Protein AF-A0A368E1E8-F1 (afdb_monomer_lite)

Foldseek 3Di:
DDDPADDDDDPDPFDLADPPCPDDPDCVPVSVVCVCVGPLQVVQCRDPVRVPDDDDDDQVVDPCSVVVRVSND

Sequence (73 aa):
MTPKGKMIIIGGGVDKGSFTEQEFTDQVENNLNFFEKGILRRLLDESALGPNSRIEIVPTASKIPKIVGDEYA

Radius of gyration: 14.79 Å; chains: 1; bounding box: 38×38×31 Å

pLDDT: mean 78.91, std 17.14, range [41.91, 96.5]

Secondary structure (DSSP, 8-state):
----S------S------TT-TT-TT-HHHHHHHHHTSHHHHHHHHSTTGGGS------TTSSSHHHHHHTT-

Structure (mmCIF, N/CA/C/O backbone):
data_AF-A0A368E1E8-F1
#
_entry.id   AF-A0A368E1E8-F1
#
loop_
_atom_site.group_PDB
_atom_site.id
_atom_site.type_symbol
_atom_site.label_atom_id
_atom_site.label_alt_id
_atom_site.label_comp_id
_atom_site.label_asym_id
_atom_site.label_entity_id
_atom_site.label_seq_id
_atom_site.pdbx_PDB_ins_code
_atom_site.Cartn_x
_atom_site.Cartn_y
_atom_site.Cartn_z
_atom_site.occupancy
_atom_site.B_iso_or_equiv
_atom_site.auth_seq_id
_atom_site.auth_comp_id
_atom_site.auth_asym_id
_atom_site.auth_atom_id
_atom_site.pdbx_PDB_model_num
ATOM 1 N N . MET A 1 1 ? -16.974 21.072 7.486 1.00 82.25 1 MET A N 1
ATOM 2 C CA . MET A 1 1 ? -17.037 19.709 6.915 1.00 82.25 1 MET A CA 1
ATOM 3 C C . MET A 1 1 ? -15.907 18.912 7.554 1.00 82.25 1 MET A C 1
ATOM 5 O O . MET A 1 1 ? -14.790 19.410 7.545 1.00 82.25 1 MET A O 1
ATOM 9 N N . THR A 1 2 ? -16.183 17.766 8.181 1.00 92.19 2 THR A N 1
ATOM 10 C CA . THR A 1 2 ? -15.157 16.982 8.899 1.00 92.19 2 THR A CA 1
ATOM 11 C C . THR A 1 2 ? -14.673 15.834 8.011 1.00 92.19 2 THR A C 1
ATOM 13 O O . THR A 1 2 ? -15.530 15.092 7.518 1.00 92.19 2 THR A O 1
ATOM 16 N N . PRO A 1 3 ? -13.354 15.663 7.793 1.00 92.12 3 PRO A N 1
ATOM 17 C CA . PRO A 1 3 ? -12.824 14.539 7.025 1.00 92.12 3 PRO A CA 1
ATOM 18 C C . PRO A 1 3 ? -13.302 13.197 7.588 1.00 92.12 3 PRO A C 1
ATOM 20 O O . PRO A 1 3 ? -13.321 12.996 8.801 1.00 92.12 3 PRO A O 1
ATOM 23 N N . LYS A 1 4 ? -13.707 12.283 6.701 1.00 91.25 4 LYS A N 1
ATOM 24 C CA . LYS A 1 4 ? -14.194 10.941 7.067 1.00 91.25 4 LYS A CA 1
ATOM 25 C C . LYS A 1 4 ? -13.101 9.869 7.058 1.00 91.25 4 LYS A C 1
ATOM 27 O O . LYS A 1 4 ? -13.371 8.740 7.446 1.00 91.25 4 LYS A O 1
ATOM 32 N N . GLY A 1 5 ? -11.891 10.213 6.626 1.00 91.31 5 GLY A N 1
ATOM 33 C CA . GLY A 1 5 ? -10.777 9.280 6.499 1.00 91.31 5 GLY A CA 1
ATOM 34 C C . GLY A 1 5 ? -9.429 9.991 6.467 1.00 91.31 5 GLY A C 1
ATOM 35 O O . GLY A 1 5 ? -9.357 11.218 6.580 1.00 91.31 5 GLY A O 1
ATOM 36 N N . LYS A 1 6 ? -8.367 9.197 6.319 1.00 91.56 6 LYS A N 1
ATOM 37 C CA . LYS A 1 6 ? -6.982 9.664 6.225 1.00 91.56 6 LYS A CA 1
ATOM 38 C C . LYS A 1 6 ? -6.539 9.660 4.763 1.00 91.56 6 LYS A C 1
ATOM 40 O O . LYS A 1 6 ? -6.820 8.716 4.033 1.00 91.56 6 LYS A O 1
ATOM 45 N N . MET A 1 7 ? -5.844 10.714 4.349 1.00 92.81 7 MET A N 1
ATOM 46 C CA . MET A 1 7 ? -5.168 10.775 3.054 1.00 92.81 7 MET A CA 1
ATOM 47 C C . MET A 1 7 ? -3.690 10.460 3.271 1.00 92.81 7 MET A C 1
ATOM 49 O O . MET A 1 7 ? -3.033 11.122 4.071 1.00 92.81 7 MET A O 1
ATOM 53 N N . ILE A 1 8 ? -3.180 9.455 2.563 1.00 91.50 8 ILE A N 1
ATOM 54 C CA . ILE A 1 8 ? -1.774 9.044 2.613 1.00 91.50 8 ILE A CA 1
ATOM 55 C C . ILE A 1 8 ? -1.166 9.347 1.242 1.00 91.50 8 ILE A C 1
ATOM 57 O O . ILE A 1 8 ? -1.626 8.822 0.232 1.00 91.50 8 ILE A O 1
ATOM 61 N N . ILE A 1 9 ? -0.157 10.219 1.2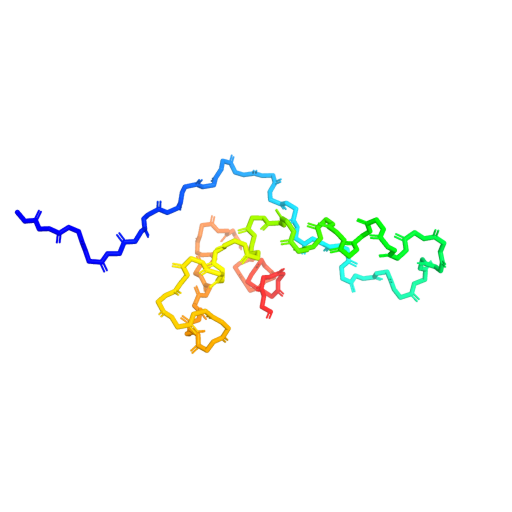03 1.00 92.88 9 ILE A N 1
ATOM 62 C CA . ILE A 1 9 ? 0.573 10.579 -0.021 1.00 92.88 9 ILE A CA 1
ATOM 63 C C . ILE A 1 9 ? 1.920 9.861 0.010 1.00 92.88 9 ILE A C 1
ATOM 65 O O . ILE A 1 9 ? 2.640 9.955 1.003 1.00 92.88 9 ILE A O 1
ATOM 69 N N . ILE A 1 10 ? 2.268 9.166 -1.072 1.00 89.56 10 ILE A N 1
ATOM 70 C CA . ILE A 1 10 ? 3.526 8.425 -1.196 1.00 89.56 10 ILE A CA 1
ATOM 71 C C . ILE A 1 10 ? 4.324 9.002 -2.368 1.00 89.56 10 ILE A C 1
ATOM 73 O O . ILE A 1 10 ? 3.808 9.111 -3.477 1.00 89.56 10 ILE A O 1
ATOM 77 N N . GLY A 1 11 ? 5.581 9.382 -2.125 1.00 89.62 11 GLY A N 1
ATOM 78 C CA . GLY A 1 11 ? 6.432 10.096 -3.089 1.00 89.62 11 GLY A CA 1
ATOM 79 C C . GLY A 1 11 ? 7.061 9.246 -4.203 1.00 89.62 11 GLY A C 1
ATOM 80 O O . GLY A 1 11 ? 7.842 9.776 -4.985 1.00 89.62 11 GLY A O 1
ATOM 81 N N . GLY A 1 12 ? 6.744 7.951 -4.286 1.00 84.31 12 GLY A N 1
ATOM 82 C CA . GLY A 1 12 ? 7.402 6.994 -5.185 1.00 84.31 12 GLY A CA 1
ATOM 83 C C . GLY A 1 12 ? 8.564 6.249 -4.518 1.00 84.31 12 GLY A C 1
ATOM 84 O O . GLY A 1 12 ? 8.833 6.451 -3.337 1.00 84.31 12 GLY A O 1
ATOM 85 N N . GLY A 1 13 ? 9.212 5.338 -5.257 1.00 80.06 13 GLY A N 1
ATOM 86 C CA . GLY A 1 13 ? 10.282 4.487 -4.710 1.00 80.06 13 GLY A CA 1
ATOM 87 C C . GLY A 1 13 ? 9.805 3.576 -3.575 1.00 80.06 13 GLY A C 1
ATOM 88 O O . GLY A 1 13 ? 10.532 3.355 -2.613 1.00 80.06 13 GLY A O 1
ATOM 89 N N . VAL A 1 14 ? 8.550 3.123 -3.654 1.00 80.69 14 VAL A N 1
ATOM 90 C CA . VAL A 1 14 ? 7.923 2.306 -2.613 1.00 80.69 14 VAL A CA 1
ATOM 91 C C . VAL A 1 14 ? 8.626 0.967 -2.531 1.00 80.69 14 VAL A C 1
ATOM 93 O O . VAL A 1 14 ? 8.604 0.209 -3.499 1.00 80.69 14 VAL A O 1
ATOM 96 N N . ASP A 1 15 ? 9.199 0.678 -1.369 1.00 72.88 15 ASP A N 1
ATOM 97 C CA . ASP A 1 15 ? 9.652 -0.668 -1.067 1.00 72.88 15 ASP A CA 1
ATOM 98 C C . ASP A 1 15 ? 8.432 -1.560 -0.823 1.00 72.88 15 ASP A C 1
ATOM 100 O O . ASP A 1 15 ? 7.600 -1.289 0.052 1.00 72.88 15 ASP A O 1
ATOM 104 N N . LYS A 1 16 ? 8.302 -2.587 -1.660 1.00 68.69 16 LYS A N 1
ATOM 105 C CA . LYS A 1 16 ? 7.199 -3.547 -1.625 1.00 68.69 16 LYS A CA 1
ATOM 106 C C . LYS A 1 16 ? 7.573 -4.818 -0.864 1.00 68.69 16 LYS A C 1
ATOM 108 O O . LYS A 1 16 ? 6.712 -5.664 -0.691 1.00 68.69 16 LYS A O 1
ATOM 113 N N . GLY A 1 17 ? 8.810 -4.936 -0.378 1.00 61.47 17 GLY A N 1
ATOM 114 C CA . GLY A 1 17 ? 9.365 -6.166 0.172 1.00 61.47 17 GLY A CA 1
ATOM 115 C C . GLY A 1 17 ? 9.791 -7.146 -0.926 1.00 61.47 17 GLY A C 1
ATOM 116 O O . GLY A 1 17 ? 9.145 -7.278 -1.966 1.00 61.47 17 GLY A O 1
ATOM 117 N N . SER A 1 18 ? 10.894 -7.856 -0.694 1.00 55.06 18 SER A N 1
ATOM 118 C CA . SER A 1 18 ? 11.400 -8.908 -1.582 1.00 55.06 18 SER A CA 1
ATOM 119 C C . SER A 1 18 ? 10.569 -10.187 -1.431 1.00 55.06 18 SER A C 1
ATOM 121 O O . SER A 1 18 ? 10.981 -11.134 -0.770 1.00 55.06 18 SER A O 1
ATOM 123 N N . PHE A 1 19 ? 9.378 -10.246 -2.030 1.00 52.38 19 PHE A N 1
ATOM 124 C CA . PHE A 1 19 ? 8.540 -11.456 -1.980 1.00 52.38 19 PHE A CA 1
ATOM 125 C C . PHE A 1 19 ? 9.090 -12.632 -2.811 1.00 52.38 19 PHE A C 1
ATOM 127 O O . PHE A 1 19 ? 8.596 -13.752 -2.693 1.00 52.38 19 PHE A O 1
ATOM 134 N N . THR A 1 20 ? 10.114 -12.409 -3.641 1.00 41.91 20 THR A N 1
ATOM 135 C CA . THR A 1 20 ? 10.685 -13.424 -4.545 1.00 41.91 20 THR A CA 1
ATOM 136 C C . THR A 1 20 ? 11.900 -14.165 -3.995 1.00 41.91 20 THR A C 1
ATOM 138 O O . THR A 1 20 ? 12.422 -15.048 -4.669 1.00 41.91 20 THR A O 1
ATOM 141 N N . GLU A 1 21 ? 12.360 -13.860 -2.787 1.00 43.06 21 GLU A N 1
ATOM 142 C CA . GLU A 1 21 ? 13.530 -14.516 -2.207 1.00 43.06 21 GLU A CA 1
ATOM 143 C C . GLU A 1 21 ? 13.110 -15.604 -1.211 1.00 43.06 21 GLU A C 1
ATOM 145 O O . GLU A 1 21 ? 13.151 -15.434 0.003 1.00 43.06 21 GLU A O 1
ATOM 150 N N . GLN A 1 22 ? 12.742 -16.774 -1.741 1.00 44.75 22 GLN A N 1
ATOM 151 C CA . GLN A 1 22 ? 12.656 -18.019 -0.961 1.00 44.75 22 GLN A CA 1
ATOM 152 C C . GLN A 1 22 ? 14.036 -18.517 -0.457 1.00 44.75 22 GLN A C 1
ATOM 154 O O . GLN A 1 22 ? 14.100 -19.584 0.146 1.00 44.75 22 GLN A O 1
ATOM 159 N N . GLU A 1 23 ? 15.130 -17.761 -0.644 1.00 46.16 23 GLU A N 1
ATOM 160 C CA . GLU A 1 23 ? 16.502 -18.178 -0.300 1.00 46.16 23 GLU A CA 1
ATOM 161 C C . GLU A 1 23 ? 17.339 -17.133 0.472 1.00 46.16 23 GLU A C 1
ATOM 163 O O . GLU A 1 23 ? 18.508 -16.927 0.165 1.00 46.16 23 GLU A O 1
ATOM 168 N N . PHE A 1 24 ? 16.809 -16.479 1.510 1.00 47.69 24 PHE A N 1
ATOM 169 C CA . PHE A 1 24 ? 17.667 -15.696 2.422 1.00 47.69 24 PHE A CA 1
ATOM 170 C C . PHE A 1 24 ? 17.508 -16.142 3.874 1.00 47.69 24 PHE A C 1
ATOM 172 O O . PHE A 1 24 ? 16.816 -15.532 4.686 1.00 47.69 24 PHE A O 1
ATOM 179 N N . THR A 1 25 ? 18.195 -17.237 4.196 1.00 50.69 25 THR A N 1
ATOM 180 C CA . THR A 1 25 ? 18.260 -17.864 5.523 1.00 50.69 25 THR A CA 1
ATOM 181 C C . THR A 1 25 ? 19.001 -17.052 6.594 1.00 50.69 25 THR A C 1
ATOM 183 O O . THR A 1 25 ? 18.904 -17.414 7.761 1.00 50.69 25 THR A O 1
ATOM 186 N N . ASP A 1 26 ? 19.655 -15.929 6.265 1.00 53.44 26 ASP A N 1
ATOM 187 C CA . ASP A 1 26 ? 20.586 -15.273 7.206 1.00 53.44 26 ASP A CA 1
ATOM 188 C C . ASP A 1 26 ? 20.142 -13.890 7.741 1.00 53.44 26 ASP A C 1
ATOM 190 O O . ASP A 1 26 ? 20.781 -13.357 8.647 1.00 53.44 26 ASP A O 1
ATOM 194 N N . GLN A 1 27 ? 19.052 -13.282 7.237 1.00 54.78 27 GLN A N 1
ATOM 195 C CA . GLN A 1 27 ? 18.613 -11.923 7.650 1.00 54.78 27 GLN A CA 1
ATOM 196 C C . GLN A 1 27 ? 17.100 -11.767 7.903 1.00 54.78 27 GLN A C 1
ATOM 198 O O . GLN A 1 27 ? 16.570 -10.653 7.915 1.00 54.78 27 GLN A O 1
ATOM 203 N N . VAL A 1 28 ? 16.399 -12.874 8.157 1.00 54.81 28 VAL A N 1
ATOM 204 C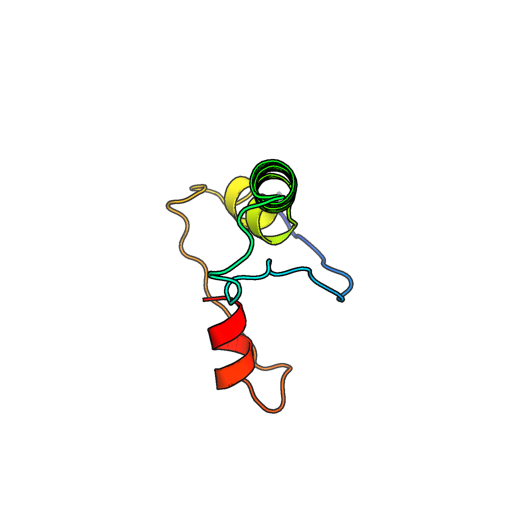 CA . VAL A 1 28 ? 14.934 -12.920 8.331 1.00 54.81 28 VAL A CA 1
ATOM 205 C C . VAL A 1 28 ? 14.421 -11.919 9.383 1.00 54.81 28 VAL A C 1
ATOM 207 O O . VAL A 1 28 ? 13.422 -11.246 9.143 1.00 54.81 28 VAL A O 1
ATOM 210 N N . GLU A 1 29 ? 15.119 -11.735 10.509 1.00 56.22 29 GLU A N 1
ATOM 211 C CA . GLU A 1 29 ? 14.698 -10.808 11.580 1.00 56.22 29 GLU A CA 1
ATOM 212 C C . GLU A 1 29 ? 14.756 -9.321 11.182 1.00 56.22 29 GLU A C 1
ATOM 214 O O . GLU A 1 29 ? 13.898 -8.527 11.584 1.00 56.22 29 GLU A O 1
ATOM 219 N N . ASN A 1 30 ? 15.739 -8.927 10.368 1.00 54.75 30 ASN A N 1
ATOM 220 C CA . ASN A 1 30 ? 15.849 -7.552 9.870 1.00 54.75 30 ASN A CA 1
ATOM 221 C C . ASN A 1 30 ? 14.786 -7.271 8.799 1.00 54.75 30 ASN A C 1
ATOM 223 O O . ASN A 1 30 ? 14.183 -6.196 8.796 1.00 54.75 30 ASN A O 1
ATOM 227 N N . ASN A 1 31 ? 14.493 -8.264 7.955 1.00 54.81 31 ASN A N 1
ATOM 228 C CA . ASN A 1 31 ? 13.465 -8.177 6.918 1.00 54.81 3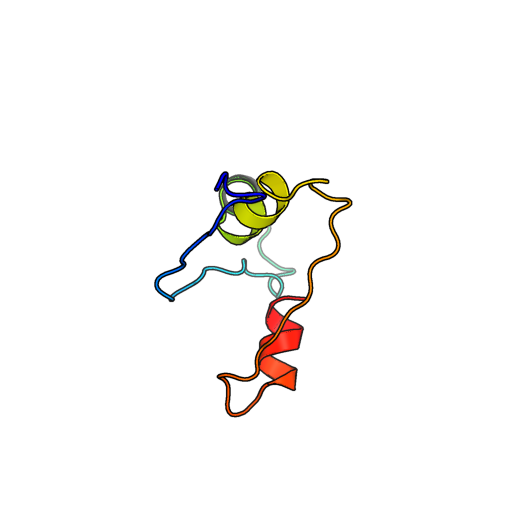1 ASN A CA 1
ATOM 229 C C . ASN A 1 31 ? 12.043 -8.148 7.511 1.00 54.81 31 ASN A C 1
ATOM 231 O O . ASN A 1 31 ? 11.197 -7.392 7.034 1.00 54.81 31 ASN A O 1
ATOM 235 N N . LEU A 1 32 ? 11.788 -8.890 8.596 1.00 56.19 32 LEU A N 1
ATOM 236 C CA . LEU A 1 32 ? 10.519 -8.855 9.338 1.00 56.19 32 LEU A CA 1
ATOM 237 C C . LEU A 1 32 ? 10.241 -7.469 9.938 1.00 56.19 32 LEU A C 1
ATOM 239 O O . LEU A 1 32 ? 9.163 -6.912 9.740 1.00 56.19 32 LEU A O 1
ATOM 243 N N . ASN A 1 33 ? 11.232 -6.872 10.608 1.00 54.22 33 ASN A N 1
ATOM 244 C CA . ASN A 1 33 ? 11.113 -5.521 11.166 1.00 54.22 33 ASN A CA 1
ATOM 245 C C . ASN A 1 33 ? 10.884 -4.453 10.090 1.00 54.22 33 ASN A C 1
ATOM 247 O O . ASN A 1 33 ? 10.192 -3.463 10.331 1.00 54.22 33 ASN A O 1
ATOM 251 N N . PHE A 1 34 ? 11.492 -4.630 8.918 1.00 56.03 34 PHE A N 1
ATOM 252 C CA . PHE A 1 34 ? 11.302 -3.742 7.781 1.00 56.03 34 PHE A CA 1
ATOM 253 C C . PHE A 1 34 ? 9.885 -3.861 7.202 1.00 56.03 34 PHE A C 1
ATOM 255 O O . PHE A 1 34 ? 9.230 -2.847 6.964 1.00 56.03 34 PHE A O 1
ATOM 262 N N . PHE A 1 35 ? 9.372 -5.085 7.068 1.00 60.06 35 PHE A N 1
ATOM 263 C CA . PHE A 1 35 ? 8.012 -5.350 6.602 1.00 60.06 35 PHE A CA 1
ATOM 264 C C . PHE A 1 35 ? 6.947 -4.784 7.552 1.00 60.06 35 PHE A C 1
ATOM 266 O O . PHE A 1 35 ? 6.028 -4.091 7.113 1.00 60.06 35 PHE A O 1
ATOM 273 N N . GLU A 1 36 ? 7.106 -4.988 8.864 1.00 62.03 36 GLU A N 1
ATOM 274 C CA . GLU A 1 36 ? 6.195 -4.436 9.876 1.00 62.03 36 GLU A CA 1
ATOM 275 C C . GLU A 1 36 ? 6.218 -2.899 9.943 1.00 62.03 36 GLU A C 1
ATOM 277 O O . GLU A 1 36 ? 5.260 -2.284 10.410 1.00 62.03 36 GLU A O 1
ATOM 282 N N . LYS A 1 37 ? 7.281 -2.257 9.443 1.00 66.06 37 LYS A N 1
ATOM 283 C CA . LYS A 1 37 ? 7.437 -0.791 9.423 1.00 66.06 37 LYS A CA 1
ATOM 284 C C . LYS A 1 37 ? 7.247 -0.168 8.035 1.00 66.06 37 LYS A C 1
ATOM 286 O O . LYS A 1 37 ? 7.373 1.051 7.896 1.00 66.06 37 LYS A O 1
ATOM 291 N N . GLY A 1 38 ? 6.942 -0.971 7.016 1.00 78.94 38 GLY A N 1
ATOM 292 C CA . GLY A 1 38 ? 6.808 -0.527 5.631 1.00 78.94 38 GLY A CA 1
ATOM 293 C C . GLY A 1 38 ? 5.592 0.374 5.391 1.00 78.94 38 GLY A C 1
ATOM 294 O O . GLY A 1 38 ? 4.583 0.315 6.097 1.00 78.94 38 GLY A O 1
ATOM 295 N N . ILE A 1 39 ? 5.649 1.205 4.344 1.00 86.69 39 ILE A N 1
ATOM 296 C CA . ILE A 1 39 ? 4.556 2.139 4.016 1.00 86.69 39 ILE A CA 1
ATOM 297 C C . ILE A 1 39 ? 3.252 1.417 3.641 1.00 86.69 39 ILE A C 1
ATOM 299 O O . ILE A 1 39 ? 2.171 1.896 3.979 1.00 86.69 39 ILE A O 1
ATOM 303 N N . LEU A 1 40 ? 3.346 0.245 3.002 1.00 86.12 40 LEU A N 1
ATOM 304 C CA . LEU A 1 40 ? 2.183 -0.586 2.677 1.00 86.12 40 LEU A CA 1
ATOM 305 C C . LEU A 1 40 ? 1.540 -1.166 3.942 1.00 86.12 40 LEU A C 1
ATOM 307 O O . LEU A 1 40 ? 0.317 -1.145 4.074 1.00 86.12 40 LEU A O 1
ATOM 311 N N . ARG A 1 41 ? 2.356 -1.596 4.916 1.00 86.81 41 ARG A N 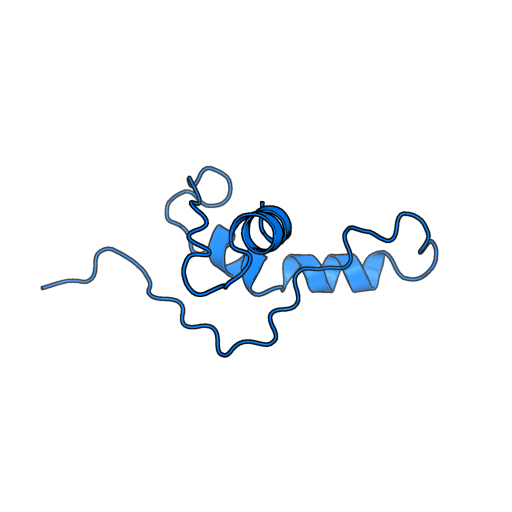1
ATOM 312 C CA . ARG A 1 41 ? 1.857 -2.057 6.214 1.00 86.81 41 ARG A CA 1
ATOM 313 C C . ARG A 1 41 ? 1.137 -0.937 6.958 1.00 86.81 41 ARG A C 1
ATOM 315 O O . ARG A 1 41 ? 0.022 -1.132 7.433 1.00 86.81 41 ARG A O 1
ATOM 322 N N . ARG A 1 42 ? 1.717 0.266 6.959 1.00 88.56 42 ARG A N 1
ATOM 323 C CA . ARG A 1 42 ? 1.076 1.447 7.539 1.00 88.56 42 ARG A CA 1
ATOM 324 C C . ARG A 1 42 ? -0.259 1.776 6.868 1.00 88.56 42 ARG A C 1
ATOM 326 O O . ARG A 1 42 ? -1.195 2.136 7.568 1.00 88.56 42 ARG A O 1
ATOM 333 N N . LEU A 1 43 ? -0.385 1.645 5.545 1.00 90.38 43 LEU A N 1
ATOM 334 C CA . LEU A 1 43 ? -1.668 1.847 4.858 1.00 90.38 43 LEU A CA 1
ATOM 335 C C . LEU A 1 43 ? -2.743 0.893 5.394 1.00 90.38 43 LEU A C 1
ATOM 337 O O . LEU A 1 43 ? -3.869 1.326 5.645 1.00 90.38 43 LEU A O 1
ATOM 341 N N . LEU A 1 44 ? -2.390 -0.375 5.619 1.00 89.25 44 LEU A N 1
ATOM 342 C CA . LEU A 1 44 ? -3.294 -1.359 6.207 1.00 89.25 44 LEU A CA 1
ATOM 343 C C . LEU A 1 44 ? -3.672 -0.992 7.648 1.00 89.25 44 LEU A C 1
ATOM 345 O O . LEU A 1 44 ? -4.856 -0.963 7.968 1.00 89.25 44 LEU A O 1
ATOM 349 N N . ASP A 1 45 ? -2.697 -0.661 8.495 1.00 91.19 45 ASP A N 1
ATOM 350 C CA . ASP A 1 45 ? -2.934 -0.327 9.908 1.00 91.19 45 ASP A CA 1
ATOM 351 C C . ASP A 1 45 ? -3.748 0.969 10.090 1.00 91.19 45 ASP A C 1
ATOM 353 O O . ASP A 1 45 ? -4.537 1.094 11.024 1.00 91.19 45 ASP A O 1
ATOM 357 N N . GLU A 1 46 ? -3.591 1.934 9.181 1.00 92.12 46 GLU A N 1
ATOM 358 C CA . GLU A 1 46 ? -4.328 3.205 9.184 1.00 92.12 46 GLU A CA 1
ATOM 359 C C . GLU A 1 46 ? -5.734 3.083 8.563 1.00 92.12 46 GLU A C 1
ATOM 361 O O . GLU A 1 46 ? -6.535 4.021 8.652 1.00 92.12 46 GLU A O 1
ATOM 366 N N . SER A 1 47 ? -6.040 1.950 7.920 1.00 93.06 47 SER A N 1
ATOM 367 C CA . SER A 1 47 ? -7.344 1.690 7.309 1.00 93.06 47 SER A CA 1
ATOM 368 C C . SER A 1 47 ? -8.415 1.406 8.363 1.00 93.06 47 SER A C 1
ATOM 370 O O . SER A 1 47 ? -8.147 0.854 9.427 1.00 93.06 47 SER A O 1
ATOM 372 N N . ALA A 1 48 ? -9.668 1.754 8.058 1.00 91.81 48 ALA A N 1
ATOM 373 C CA . ALA A 1 48 ? -10.763 1.755 9.033 1.00 91.81 48 ALA A CA 1
ATOM 374 C C . ALA A 1 48 ? -11.007 0.404 9.734 1.00 91.81 48 ALA A C 1
ATOM 376 O O . ALA A 1 48 ? -11.469 0.391 10.872 1.00 91.81 48 ALA A O 1
ATOM 377 N N . LEU A 1 49 ? -10.711 -0.716 9.065 1.00 94.62 49 LEU A N 1
ATOM 378 C CA . LEU A 1 49 ? -10.882 -2.071 9.597 1.00 94.62 49 LEU A CA 1
ATOM 379 C C . LEU A 1 49 ? -9.548 -2.825 9.724 1.00 94.62 49 LEU A C 1
ATOM 381 O O . LEU A 1 49 ? -9.546 -4.048 9.891 1.00 94.62 49 LEU A O 1
ATOM 385 N N . GLY A 1 50 ? -8.413 -2.125 9.616 1.00 91.25 50 GLY A N 1
ATOM 386 C CA . GLY A 1 50 ? -7.091 -2.744 9.654 1.00 91.25 50 GLY A CA 1
ATOM 387 C C . GLY A 1 50 ? -6.953 -3.857 8.598 1.00 91.25 50 GLY A C 1
ATOM 388 O O . GLY A 1 50 ? -7.389 -3.657 7.460 1.00 91.25 50 GLY A O 1
ATOM 389 N N . PRO A 1 51 ? -6.463 -5.056 8.977 1.00 88.31 51 PRO A N 1
ATOM 390 C CA . PRO A 1 51 ? -6.373 -6.244 8.116 1.00 88.31 51 PRO A CA 1
ATOM 391 C C . PRO A 1 51 ? -7.681 -6.697 7.454 1.00 88.31 51 PRO A C 1
ATOM 393 O O . PRO A 1 51 ? -7.642 -7.370 6.431 1.00 88.31 51 PRO A O 1
ATOM 396 N N . ASN A 1 52 ? -8.837 -6.332 8.016 1.00 93.44 52 ASN A N 1
ATOM 397 C CA . ASN A 1 52 ? -10.148 -6.675 7.454 1.00 93.44 52 ASN A CA 1
ATOM 398 C C . ASN A 1 52 ? -10.653 -5.622 6.455 1.00 93.44 52 ASN A C 1
ATOM 400 O O . ASN A 1 52 ? -11.784 -5.705 5.973 1.00 93.44 52 ASN A O 1
ATOM 404 N N . SER A 1 53 ? -9.852 -4.593 6.176 1.00 93.44 53 SER A N 1
ATOM 405 C CA . SER A 1 53 ? -10.191 -3.573 5.190 1.00 93.44 53 SER A CA 1
ATOM 406 C C . SER A 1 53 ? -10.098 -4.152 3.787 1.00 93.44 53 SER A C 1
ATOM 408 O O . SER A 1 53 ? -9.166 -4.876 3.449 1.00 93.44 53 SER A O 1
ATOM 410 N N . ARG A 1 54 ? -11.044 -3.774 2.931 1.00 92.88 54 ARG A N 1
ATOM 411 C CA . ARG A 1 54 ? -10.955 -4.057 1.502 1.00 92.88 54 ARG A CA 1
ATOM 412 C C . ARG A 1 54 ? -10.030 -3.038 0.846 1.00 92.88 54 ARG A C 1
ATOM 414 O O . ARG A 1 54 ? -10.324 -1.845 0.878 1.00 92.88 54 ARG A O 1
ATOM 421 N N . ILE A 1 55 ? -8.954 -3.517 0.232 1.00 90.94 55 ILE A N 1
ATOM 422 C CA . ILE A 1 55 ? -8.019 -2.699 -0.541 1.00 90.94 55 ILE A CA 1
ATOM 423 C C . ILE A 1 55 ? -8.264 -2.961 -2.027 1.00 90.94 55 ILE A C 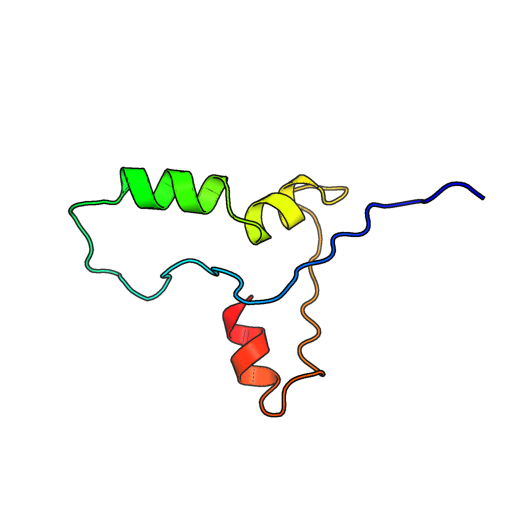1
ATOM 425 O O . ILE A 1 55 ? -8.351 -4.107 -2.460 1.00 90.94 55 ILE A O 1
ATOM 429 N N . GLU A 1 56 ? -8.402 -1.889 -2.803 1.00 93.12 56 GLU A N 1
ATOM 430 C CA . GLU A 1 56 ? -8.446 -1.942 -4.263 1.00 93.12 56 GLU A CA 1
ATOM 431 C C . GLU A 1 56 ? -7.184 -1.294 -4.828 1.00 93.12 56 GLU A C 1
ATOM 433 O O . GLU A 1 56 ? -6.802 -0.196 -4.420 1.00 93.12 56 GLU A O 1
ATOM 438 N N . ILE A 1 57 ? -6.560 -1.956 -5.797 1.00 92.12 57 ILE A N 1
ATOM 439 C CA . ILE A 1 57 ? -5.375 -1.451 -6.489 1.00 92.12 57 ILE A CA 1
ATOM 440 C C . ILE A 1 57 ? -5.827 -0.899 -7.841 1.00 92.12 57 ILE A C 1
ATOM 442 O O . ILE A 1 57 ? -6.431 -1.613 -8.640 1.00 92.12 57 ILE A O 1
ATOM 446 N N . VAL A 1 58 ? -5.531 0.375 -8.109 1.00 95.25 58 VAL A N 1
ATOM 447 C CA . VAL A 1 58 ? -5.901 1.066 -9.357 1.00 95.25 58 VAL A CA 1
ATOM 448 C C . VAL A 1 58 ? -4.623 1.491 -10.097 1.00 95.25 58 VAL A C 1
ATOM 450 O O . VAL A 1 58 ? -4.178 2.632 -9.971 1.00 95.25 58 VAL A O 1
ATOM 453 N N . PRO A 1 59 ? -3.987 0.591 -10.873 1.00 94.31 59 PRO A N 1
ATOM 454 C CA . PRO A 1 59 ? -2.669 0.816 -11.476 1.00 94.31 59 PRO A CA 1
ATOM 455 C C . PRO A 1 59 ? -2.741 1.555 -12.828 1.00 94.31 59 PRO A C 1
ATOM 457 O O . PRO A 1 59 ? -1.868 1.400 -13.681 1.00 94.31 59 PRO A O 1
ATOM 460 N N . THR A 1 60 ? -3.784 2.360 -13.054 1.00 96.00 60 THR A N 1
ATOM 461 C CA . THR A 1 60 ? -4.113 2.970 -14.360 1.00 96.00 60 THR A CA 1
ATOM 462 C C . THR A 1 60 ? -3.135 4.049 -14.819 1.00 96.00 60 THR A C 1
ATOM 464 O O . THR A 1 60 ? -3.124 4.398 -15.996 1.00 96.00 60 THR A O 1
ATOM 467 N N . ALA A 1 61 ? -2.279 4.549 -13.926 1.00 94.25 61 ALA A N 1
ATOM 468 C CA . ALA A 1 61 ? -1.178 5.439 -14.292 1.00 94.25 61 ALA A CA 1
ATOM 469 C C . ALA A 1 61 ? -0.059 4.718 -15.076 1.00 94.25 61 ALA A C 1
ATOM 471 O O . ALA A 1 61 ? 0.752 5.369 -15.735 1.00 94.25 61 ALA A O 1
ATOM 472 N N . SER A 1 62 ? 0.006 3.384 -15.007 1.00 93.94 62 SER A N 1
ATOM 473 C CA . SER A 1 62 ? 1.012 2.578 -15.701 1.00 93.94 62 SER A CA 1
ATOM 474 C C . SER A 1 62 ? 0.591 2.229 -17.131 1.00 93.94 62 SER A C 1
ATOM 476 O O . SER A 1 62 ? -0.581 1.995 -17.416 1.00 93.94 62 SER A O 1
ATOM 478 N N . LYS A 1 63 ? 1.578 2.087 -18.027 1.00 96.50 63 LYS A N 1
ATOM 479 C CA . LYS A 1 63 ? 1.389 1.502 -19.370 1.00 96.50 63 LYS A CA 1
ATOM 480 C C . LYS A 1 63 ? 1.202 -0.022 -19.339 1.00 96.50 63 LYS A C 1
ATOM 482 O O . LYS A 1 63 ? 0.742 -0.595 -20.320 1.00 96.50 63 LYS A O 1
ATOM 487 N N . ILE A 1 64 ? 1.560 -0.667 -18.228 1.00 95.38 64 ILE A N 1
ATOM 488 C CA . ILE A 1 64 ? 1.443 -2.114 -17.988 1.00 95.38 64 ILE A CA 1
ATOM 489 C C . ILE A 1 64 ? 0.643 -2.375 -16.694 1.00 95.38 64 ILE A C 1
ATOM 491 O O . ILE A 1 64 ? 1.178 -2.910 -15.723 1.00 95.38 64 ILE A O 1
ATOM 495 N N . PRO A 1 65 ? -0.642 -1.973 -16.639 1.00 93.44 65 PRO A N 1
ATOM 496 C CA . PRO A 1 65 ? -1.426 -1.925 -15.403 1.00 93.44 65 PRO A CA 1
ATOM 497 C C . PRO A 1 65 ? -1.594 -3.289 -14.731 1.00 93.44 65 PRO A C 1
ATOM 499 O O . PRO A 1 65 ? -1.564 -3.358 -13.511 1.00 93.44 65 PRO A O 1
ATOM 502 N N . LYS A 1 66 ? -1.728 -4.374 -15.507 1.00 91.81 66 LYS A N 1
ATOM 503 C CA . LYS A 1 66 ? -1.884 -5.728 -14.957 1.00 91.81 66 LYS A CA 1
ATOM 504 C C . LYS A 1 66 ? -0.663 -6.148 -14.131 1.00 91.81 66 LYS A C 1
ATOM 506 O O . LYS A 1 66 ? -0.811 -6.470 -12.966 1.00 91.81 66 LYS A O 1
ATOM 511 N N . ILE A 1 67 ? 0.530 -6.041 -14.719 1.00 90.12 67 ILE A N 1
ATOM 512 C CA . ILE A 1 67 ? 1.794 -6.421 -14.068 1.00 90.12 67 ILE A CA 1
ATOM 513 C C . ILE A 1 67 ? 2.020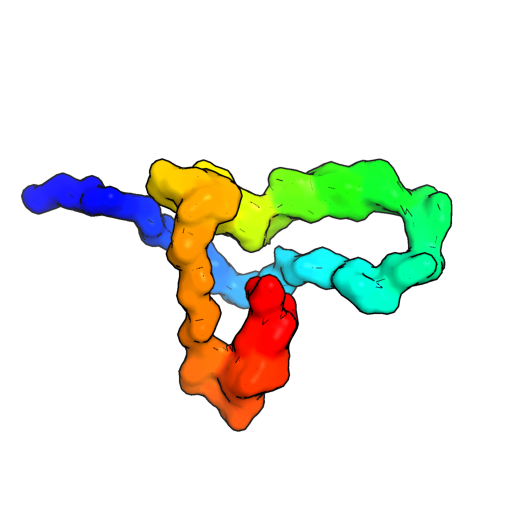 -5.574 -12.813 1.00 90.12 67 ILE A C 1
ATOM 515 O O . ILE A 1 67 ? 2.290 -6.108 -11.748 1.00 90.12 67 ILE A O 1
ATOM 519 N N . VAL A 1 68 ? 1.847 -4.252 -12.920 1.00 89.12 68 VAL A N 1
ATOM 520 C CA . VAL A 1 68 ? 2.027 -3.354 -11.769 1.00 89.12 68 VAL A CA 1
ATOM 521 C C . VAL A 1 68 ? 0.991 -3.615 -10.680 1.00 89.12 68 VAL A C 1
ATOM 523 O O . VAL A 1 68 ? 1.318 -3.486 -9.509 1.00 89.12 68 VAL A O 1
ATOM 526 N N . GLY A 1 69 ? -0.247 -3.951 -11.045 1.00 89.06 69 GLY A N 1
ATOM 527 C CA . GLY A 1 69 ? -1.284 -4.326 -10.089 1.00 89.06 69 GLY A CA 1
ATOM 528 C C . GLY A 1 69 ? -0.919 -5.590 -9.317 1.00 89.06 69 GLY A C 1
ATOM 529 O O . GLY A 1 69 ? -0.978 -5.575 -8.091 1.00 89.06 69 GLY A O 1
ATOM 530 N N . ASP A 1 70 ? -0.477 -6.627 -10.033 1.00 87.06 70 ASP A N 1
ATOM 531 C CA . ASP A 1 70 ? -0.058 -7.910 -9.459 1.00 87.06 70 ASP A CA 1
ATOM 532 C C . ASP A 1 70 ? 1.128 -7.747 -8.480 1.00 87.06 70 ASP A C 1
ATOM 534 O O . ASP A 1 70 ? 1.237 -8.505 -7.527 1.00 87.06 70 ASP A O 1
ATOM 538 N N . GLU A 1 71 ? 1.983 -6.728 -8.640 1.00 82.88 71 GLU A N 1
ATOM 539 C CA . GLU A 1 71 ? 3.072 -6.424 -7.688 1.00 82.88 71 GLU A CA 1
ATOM 540 C C . GLU A 1 71 ? 2.604 -5.889 -6.319 1.00 82.88 71 GLU A C 1
ATOM 542 O O . GLU A 1 71 ? 3.419 -5.784 -5.403 1.00 82.88 71 GLU A O 1
ATOM 547 N N . TYR A 1 72 ? 1.343 -5.468 -6.180 1.00 81.69 72 TYR A N 1
ATOM 548 C CA . TYR A 1 72 ? 0.785 -4.949 -4.921 1.00 81.69 72 TYR A CA 1
ATOM 549 C C . TYR A 1 72 ? -0.332 -5.832 -4.341 1.00 81.69 72 TYR A C 1
ATOM 551 O O . TYR A 1 72 ? -0.847 -5.494 -3.271 1.00 81.69 72 TYR A O 1
ATOM 559 N N . ALA A 1 73 ? -0.746 -6.879 -5.061 1.00 74.12 73 ALA A N 1
ATOM 560 C CA . ALA A 1 73 ? -1.847 -7.773 -4.698 1.00 74.12 73 ALA A CA 1
ATOM 561 C C . ALA A 1 73 ? -1.364 -8.926 -3.812 1.00 74.12 73 ALA A C 1
ATOM 563 O O . ALA A 1 73 ? -2.096 -9.245 -2.848 1.00 74.12 73 ALA A O 1
#